Protein AF-A0A2W6PK06-F1 (afdb_monomer_lite)

Sequence (85 aa):
EQLPAECYGECIVEQGINFSGEVSLVGARGFDGSTVFYPLTHNLHQDGILRTSVAFPPANAQQQAQAEEMLSAIMQELGYVGVMA

Radius of gyration: 16.74 Å; chains: 1; bounding box: 36×23×46 Å

Foldseek 3Di:
DDDPPVCPPVHDDDDDDPDPFDWDKKKFAALVRDIDTDAIWTFDDDPNHTDDTHRDPPHDPVVRVVNCVVVSVVCVVVVHGTMDD

Organism: Escherichia coli (NCBI:txid562)

pLDDT: mean 94.16, std 6.07, range [64.94, 98.5]

Structure (mmCIF, N/CA/C/O backbone):
data_AF-A0A2W6PK06-F1
#
_entry.id   AF-A0A2W6PK06-F1
#
loop_
_atom_site.group_PDB
_atom_site.id
_atom_site.type_symbol
_atom_site.label_atom_id
_atom_site.label_alt_id
_atom_site.label_comp_id
_atom_site.label_asym_id
_atom_site.label_entity_id
_atom_site.label_seq_id
_atom_site.pdbx_PDB_ins_code
_atom_site.Cartn_x
_atom_site.Cartn_y
_atom_site.Cartn_z
_atom_site.occupancy
_atom_site.B_iso_or_equiv
_atom_site.auth_seq_id
_atom_site.auth_comp_id
_atom_site.auth_asym_id
_atom_site.auth_atom_id
_atom_site.pdbx_PDB_model_num
ATOM 1 N N . GLU A 1 1 ? 14.390 2.411 -30.357 1.00 64.94 1 GLU A N 1
ATOM 2 C CA . GLU A 1 1 ? 14.030 0.984 -30.475 1.00 64.94 1 GLU A CA 1
ATOM 3 C C . GLU A 1 1 ? 12.517 0.854 -30.451 1.00 64.94 1 GLU A C 1
ATOM 5 O O . GLU A 1 1 ? 11.873 1.658 -29.786 1.00 64.94 1 GLU A O 1
ATOM 10 N N . GLN A 1 2 ? 11.950 -0.073 -31.223 1.00 80.50 2 GLN A N 1
ATOM 11 C CA . GLN A 1 2 ? 10.528 -0.421 -31.136 1.00 80.50 2 GLN A CA 1
ATOM 12 C C . GLN A 1 2 ? 10.343 -1.483 -30.050 1.00 80.50 2 GLN A C 1
ATOM 14 O O . GLN A 1 2 ? 11.191 -2.364 -29.911 1.00 80.50 2 GLN A O 1
ATOM 19 N N . LEU A 1 3 ? 9.255 -1.384 -29.284 1.00 83.94 3 LEU A N 1
ATOM 20 C CA . LEU A 1 3 ? 8.878 -2.412 -28.316 1.00 83.94 3 LEU A CA 1
ATOM 21 C C . LEU A 1 3 ? 8.526 -3.724 -29.044 1.00 83.94 3 LEU A C 1
ATOM 23 O O . LEU A 1 3 ? 8.079 -3.671 -30.196 1.00 83.94 3 LEU A O 1
ATOM 27 N N . PRO A 1 4 ? 8.697 -4.894 -28.401 1.00 88.94 4 PRO A N 1
ATOM 28 C CA . PRO A 1 4 ? 8.247 -6.167 -28.957 1.00 88.94 4 PRO A CA 1
ATOM 29 C C . PRO A 1 4 ? 6.761 -6.124 -29.345 1.00 88.94 4 PRO A C 1
ATOM 31 O O . PRO A 1 4 ? 5.946 -5.543 -28.628 1.00 88.94 4 PRO A O 1
ATOM 34 N N . ALA A 1 5 ? 6.391 -6.764 -30.461 1.00 88.06 5 ALA A N 1
ATOM 35 C CA . ALA A 1 5 ? 5.006 -6.788 -30.955 1.00 88.06 5 ALA A CA 1
ATOM 36 C C . ALA A 1 5 ? 4.011 -7.372 -29.929 1.00 88.06 5 ALA A C 1
ATOM 38 O O . ALA A 1 5 ? 2.846 -6.989 -29.900 1.00 88.06 5 ALA A O 1
ATOM 39 N N . GLU A 1 6 ? 4.501 -8.256 -29.064 1.00 87.50 6 GLU A N 1
ATOM 40 C CA . GLU A 1 6 ? 3.763 -8.945 -28.001 1.00 87.50 6 GLU A CA 1
ATOM 41 C C . GLU A 1 6 ? 3.271 -7.993 -26.900 1.00 87.50 6 GLU A C 1
ATOM 43 O O . GLU A 1 6 ? 2.300 -8.288 -26.214 1.00 87.50 6 GLU A O 1
ATOM 48 N N . CYS A 1 7 ? 3.910 -6.829 -26.738 1.00 87.50 7 CYS A N 1
ATOM 49 C CA . CYS A 1 7 ? 3.518 -5.851 -25.725 1.00 87.50 7 CYS A CA 1
ATOM 50 C C . CYS A 1 7 ? 2.241 -5.077 -26.100 1.00 87.50 7 CYS A C 1
ATOM 52 O O . CYS A 1 7 ? 1.611 -4.466 -25.238 1.00 87.50 7 CYS A O 1
ATOM 54 N N . TYR A 1 8 ? 1.855 -5.053 -27.379 1.00 87.94 8 TYR A N 1
ATOM 55 C CA . TYR A 1 8 ? 0.710 -4.269 -27.841 1.00 87.94 8 TYR A CA 1
ATOM 56 C C . TYR A 1 8 ? -0.606 -5.001 -27.552 1.00 87.94 8 TYR A C 1
ATOM 58 O O . TYR A 1 8 ? -0.869 -6.058 -28.113 1.00 87.94 8 TYR A O 1
ATOM 66 N N . GLY A 1 9 ? -1.454 -4.407 -26.707 1.00 89.06 9 GLY A N 1
ATOM 67 C CA . GLY A 1 9 ? -2.759 -4.960 -26.314 1.00 89.06 9 GLY A CA 1
ATOM 68 C C . GLY A 1 9 ? -2.737 -5.788 -25.025 1.00 89.06 9 GLY A C 1
ATOM 69 O O . GLY A 1 9 ? -3.779 -5.923 -24.395 1.00 89.06 9 GLY A O 1
ATOM 70 N N . GLU A 1 10 ? -1.559 -6.251 -24.600 1.00 92.88 10 GLU A N 1
ATOM 71 C CA . GLU A 1 10 ? -1.371 -7.086 -23.400 1.00 92.88 10 GLU A CA 1
ATOM 72 C C . GLU A 1 10 ? -0.601 -6.368 -22.275 1.00 92.88 10 GLU A C 1
ATOM 74 O O . GLU A 1 10 ? -0.546 -6.850 -21.146 1.00 92.88 10 GLU A O 1
ATOM 79 N N . CYS A 1 11 ? 0.018 -5.214 -22.556 1.00 93.12 11 CYS A N 1
ATOM 80 C CA . CYS A 1 11 ? 0.793 -4.456 -21.573 1.00 93.12 11 CYS A CA 1
ATOM 81 C C . CYS A 1 11 ? 0.264 -3.034 -21.381 1.00 93.12 11 CYS A C 1
ATOM 83 O O . CYS A 1 11 ? -0.240 -2.394 -22.306 1.00 93.12 11 CYS A O 1
ATOM 85 N N . ILE A 1 12 ? 0.455 -2.520 -20.167 1.00 92.31 12 ILE A N 1
ATOM 86 C CA . ILE A 1 12 ? 0.230 -1.118 -19.818 1.00 92.31 12 ILE A CA 1
ATOM 87 C C . ILE A 1 12 ? 1.598 -0.437 -19.740 1.00 92.31 12 ILE A C 1
ATOM 89 O O . ILE A 1 12 ? 2.538 -0.977 -19.159 1.00 92.31 12 ILE A O 1
ATOM 93 N N . VAL A 1 13 ? 1.719 0.739 -20.357 1.00 91.31 13 VAL A N 1
ATOM 94 C CA . VAL A 1 13 ? 2.924 1.572 -20.266 1.00 91.31 13 VAL A CA 1
ATOM 95 C C . VAL A 1 13 ? 2.677 2.653 -19.227 1.00 91.31 13 VAL A C 1
ATOM 97 O O . VAL A 1 13 ? 1.787 3.485 -19.395 1.00 91.31 13 VAL A O 1
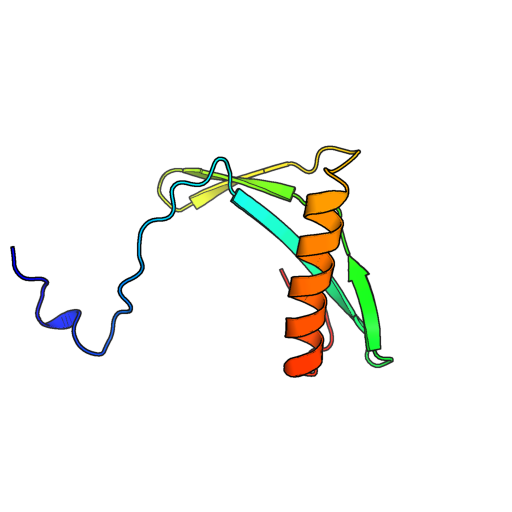ATOM 100 N N . GLU A 1 14 ? 3.488 2.655 -18.176 1.00 94.56 14 GLU A N 1
ATOM 101 C CA . GLU A 1 14 ? 3.398 3.618 -17.082 1.00 94.56 14 GLU A CA 1
ATOM 102 C C . GLU A 1 14 ? 4.611 4.547 -17.074 1.00 94.56 14 GLU A C 1
ATOM 104 O O . GLU A 1 14 ? 5.737 4.158 -17.397 1.00 94.56 14 GLU A O 1
ATOM 109 N N . GLN A 1 15 ? 4.384 5.806 -16.703 1.00 95.44 15 GLN A N 1
ATOM 110 C CA . GLN A 1 15 ? 5.472 6.751 -16.500 1.00 95.44 15 GLN A CA 1
ATOM 111 C C . GLN A 1 15 ? 6.204 6.410 -15.200 1.00 95.44 15 GLN A C 1
ATOM 113 O O . GLN A 1 15 ? 5.591 6.356 -14.138 1.00 95.44 15 GLN A O 1
ATOM 118 N N . GLY A 1 16 ? 7.528 6.264 -15.264 1.00 94.25 16 GLY A N 1
ATOM 119 C CA . GLY A 1 16 ? 8.348 6.119 -14.063 1.00 94.25 16 GLY A CA 1
ATOM 120 C C . GLY A 1 16 ? 8.226 7.344 -13.150 1.00 94.25 16 GLY A C 1
ATOM 121 O O . GLY A 1 16 ? 8.525 8.467 -13.566 1.00 94.25 16 GLY A O 1
ATOM 122 N N . ILE A 1 17 ? 7.799 7.127 -11.906 1.00 95.69 17 ILE A N 1
ATOM 123 C CA . ILE A 1 17 ? 7.669 8.169 -10.881 1.00 95.69 17 ILE A CA 1
ATOM 124 C C . ILE A 1 17 ? 8.930 8.167 -10.016 1.00 95.69 17 ILE A C 1
ATOM 126 O O . ILE A 1 17 ? 9.276 7.156 -9.413 1.00 95.69 17 ILE A O 1
ATOM 130 N N . ASN A 1 18 ? 9.608 9.312 -9.920 1.00 96.06 18 ASN A N 1
ATOM 131 C CA . ASN A 1 18 ? 10.758 9.474 -9.031 1.00 96.06 18 ASN A CA 1
ATOM 132 C C . ASN A 1 18 ? 10.291 9.771 -7.595 1.00 96.06 18 ASN A C 1
ATOM 134 O O . ASN A 1 18 ? 10.204 10.932 -7.190 1.00 96.06 18 ASN A O 1
ATOM 138 N N . PHE A 1 19 ? 9.929 8.728 -6.851 1.00 94.81 19 PHE A N 1
ATOM 139 C CA . PHE A 1 19 ? 9.515 8.827 -5.450 1.00 94.81 19 PHE A CA 1
ATOM 140 C C . PHE A 1 19 ? 10.709 8.713 -4.486 1.00 94.81 19 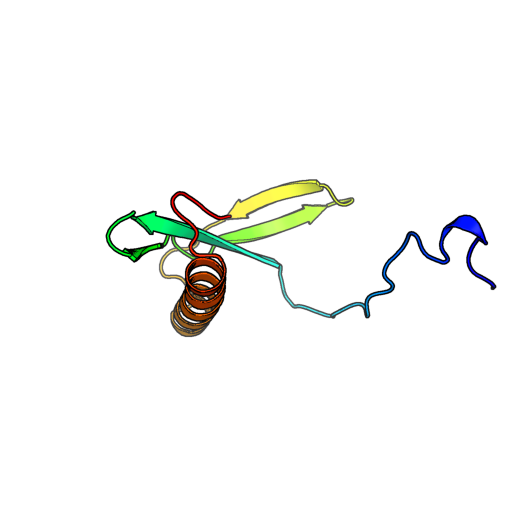PHE A C 1
ATOM 142 O O . PHE A 1 19 ? 11.755 8.164 -4.820 1.00 94.81 19 PHE A O 1
ATOM 149 N N . SER A 1 20 ? 10.552 9.217 -3.258 1.00 94.00 20 SER A N 1
ATOM 150 C CA . SER A 1 20 ? 11.581 9.143 -2.205 1.00 94.00 20 SER A CA 1
ATOM 151 C C . SER A 1 20 ? 11.557 7.840 -1.396 1.00 94.00 20 SER A C 1
ATOM 153 O O . SER A 1 20 ? 12.535 7.518 -0.725 1.00 94.00 20 SER A O 1
ATOM 155 N N . GLY A 1 21 ? 10.454 7.096 -1.449 1.00 92.88 21 GLY A N 1
ATOM 156 C CA . GLY A 1 21 ? 10.314 5.760 -0.881 1.00 92.88 21 GLY A CA 1
ATOM 157 C C . GLY A 1 21 ? 8.933 5.176 -1.166 1.00 92.88 21 GLY A C 1
ATOM 158 O O . GLY A 1 21 ? 8.017 5.901 -1.555 1.00 92.88 21 GLY A O 1
ATOM 159 N N . GLU A 1 22 ? 8.793 3.872 -0.954 1.00 95.75 22 GLU A N 1
ATOM 160 C CA . GLU A 1 22 ? 7.525 3.160 -1.107 1.00 95.75 22 GLU A CA 1
ATOM 161 C C . GLU A 1 22 ? 6.858 2.988 0.255 1.00 95.75 22 GLU A C 1
ATOM 163 O O . GLU A 1 22 ? 7.527 2.757 1.268 1.00 95.75 22 GLU A O 1
ATOM 168 N N . VAL A 1 23 ? 5.532 3.091 0.279 1.00 95.62 23 VAL A N 1
ATOM 169 C CA . VAL A 1 23 ? 4.727 2.853 1.477 1.00 95.62 23 VAL A CA 1
ATOM 170 C C . VAL A 1 23 ? 3.516 1.992 1.150 1.00 95.62 23 VAL A C 1
ATOM 172 O O . VAL A 1 23 ? 2.987 2.060 0.045 1.00 95.62 23 VAL A O 1
ATOM 175 N N . SER A 1 24 ? 3.065 1.205 2.122 1.00 96.88 24 SER A N 1
ATOM 176 C CA . SER A 1 24 ? 1.792 0.483 2.073 1.00 96.88 24 SER A CA 1
ATOM 177 C C . SER A 1 24 ? 0.961 0.775 3.316 1.00 96.88 24 SER A C 1
ATOM 179 O O . SER A 1 24 ? 1.501 0.972 4.412 1.00 96.88 24 SER A O 1
ATOM 181 N N . LEU A 1 25 ? -0.359 0.755 3.147 1.00 97.38 25 LEU A N 1
ATOM 182 C CA . LEU A 1 25 ? -1.327 0.861 4.228 1.00 97.38 25 LEU A CA 1
ATOM 183 C C . LEU A 1 25 ? -2.217 -0.379 4.222 1.00 97.38 25 LEU A C 1
ATOM 185 O O . LEU A 1 25 ? -2.893 -0.646 3.236 1.00 97.38 25 LEU A O 1
ATOM 189 N N . VAL A 1 26 ? -2.249 -1.100 5.343 1.00 97.81 26 VAL A N 1
ATOM 190 C CA . VAL A 1 26 ? -3.201 -2.197 5.539 1.00 97.81 26 VAL A CA 1
ATOM 191 C C . VAL A 1 26 ? -4.440 -1.642 6.229 1.00 97.81 26 VAL A C 1
ATOM 193 O O . VAL A 1 26 ? -4.347 -1.093 7.331 1.00 97.81 26 VAL A O 1
ATOM 196 N N . GLY A 1 27 ? -5.596 -1.806 5.594 1.00 98.19 27 GLY A N 1
ATOM 197 C CA . GLY A 1 27 ? -6.894 -1.389 6.115 1.00 98.19 27 GLY A CA 1
ATOM 198 C C . GLY A 1 27 ? -7.901 -2.529 6.112 1.00 98.19 27 GLY A C 1
ATOM 199 O O . GLY A 1 27 ? -7.758 -3.505 5.379 1.00 98.19 27 GLY A O 1
ATOM 200 N N . ALA A 1 28 ? -8.935 -2.416 6.937 1.00 98.50 28 ALA A N 1
ATOM 201 C CA . ALA A 1 28 ? -10.060 -3.335 6.913 1.00 98.50 28 ALA A CA 1
ATOM 202 C C . ALA A 1 28 ? -11.382 -2.580 6.963 1.00 98.50 28 ALA A C 1
ATOM 204 O O . ALA A 1 28 ? -11.494 -1.586 7.680 1.00 98.50 28 ALA A O 1
ATOM 205 N N . ARG A 1 29 ? -12.382 -3.090 6.240 1.00 98.50 29 ARG A N 1
ATOM 206 C CA . ARG A 1 29 ? -13.761 -2.596 6.269 1.00 98.50 29 ARG A CA 1
ATOM 207 C C . ARG A 1 29 ? -14.713 -3.692 6.743 1.00 98.50 29 ARG A C 1
ATOM 209 O O . ARG A 1 29 ? -14.744 -4.785 6.173 1.00 98.50 29 ARG A O 1
ATOM 216 N N . GLY A 1 30 ? -15.480 -3.406 7.790 1.00 97.94 30 GLY A N 1
ATOM 217 C CA . GLY A 1 30 ? -16.517 -4.286 8.319 1.00 97.94 30 GLY A CA 1
ATOM 218 C C . GLY A 1 30 ? -17.775 -4.302 7.449 1.00 97.94 30 GLY A C 1
ATOM 219 O O . GLY A 1 30 ? -18.008 -3.411 6.631 1.00 97.94 30 GLY A O 1
ATOM 220 N N . PHE A 1 31 ? -18.629 -5.310 7.647 1.00 96.56 31 PHE A N 1
ATOM 221 C CA . PHE A 1 31 ? -19.944 -5.369 6.990 1.00 96.56 31 PHE A CA 1
ATOM 222 C C . PHE A 1 31 ? -20.853 -4.198 7.406 1.00 96.56 31 PHE A C 1
ATOM 224 O O . PHE A 1 31 ? -21.715 -3.771 6.645 1.00 96.56 31 PHE A O 1
ATOM 231 N N . ASP A 1 32 ? -20.628 -3.653 8.602 1.00 96.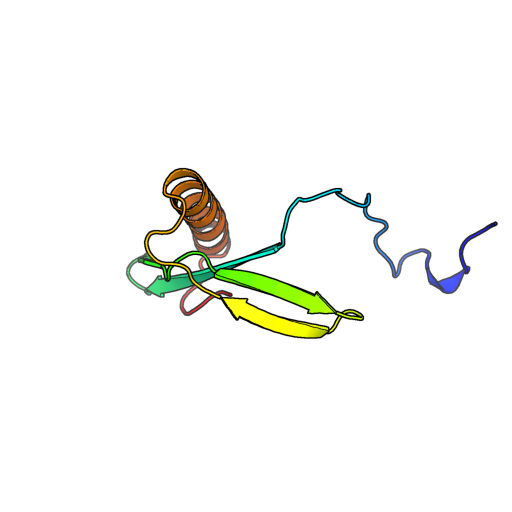06 32 ASP A N 1
ATOM 232 C CA . ASP A 1 32 ? -21.278 -2.446 9.118 1.00 96.06 32 ASP A CA 1
ATOM 233 C C . ASP A 1 32 ? -20.735 -1.143 8.500 1.00 96.06 32 ASP A C 1
ATOM 235 O O . ASP A 1 32 ? -21.223 -0.059 8.811 1.00 96.06 32 ASP A O 1
ATOM 239 N N . GLY A 1 33 ? -19.735 -1.239 7.618 1.00 94.75 33 GLY A N 1
ATOM 240 C CA . GLY A 1 33 ? -19.087 -0.111 6.961 1.00 94.75 33 GLY A CA 1
ATOM 241 C C . GLY A 1 33 ? -17.999 0.572 7.786 1.00 94.75 33 GLY A C 1
ATOM 242 O O . GLY A 1 33 ? -17.375 1.494 7.266 1.00 94.75 33 GLY A O 1
ATOM 243 N N . SER A 1 34 ? -17.742 0.132 9.022 1.00 97.00 34 SER A N 1
ATOM 244 C CA . SER A 1 34 ? -16.647 0.664 9.838 1.00 97.00 34 SER A CA 1
ATOM 245 C C . SER A 1 34 ? -15.289 0.333 9.219 1.00 97.00 34 SER A C 1
ATOM 247 O O . SER A 1 34 ? -15.116 -0.734 8.626 1.00 97.00 34 SER A O 1
ATOM 249 N N . THR A 1 35 ? -14.318 1.239 9.349 1.00 97.94 35 THR A N 1
ATOM 250 C CA . THR A 1 35 ? -12.956 1.040 8.839 1.00 97.94 35 THR A CA 1
ATOM 251 C C . THR A 1 35 ? -11.919 1.150 9.944 1.00 97.94 35 THR A C 1
ATOM 253 O O . THR A 1 35 ? -12.040 1.985 10.841 1.00 97.94 35 THR A O 1
ATOM 256 N N . VAL A 1 36 ? -10.877 0.327 9.859 1.00 98.06 36 VAL A N 1
ATOM 257 C CA . VAL A 1 36 ? -9.707 0.371 10.744 1.00 98.06 36 VAL A CA 1
ATOM 258 C C . VAL A 1 36 ? -8.428 0.264 9.922 1.00 98.06 36 VAL A C 1
ATOM 260 O O . VAL A 1 36 ? -8.420 -0.397 8.883 1.00 98.06 36 VAL A O 1
ATOM 263 N N . PHE A 1 37 ? -7.349 0.889 10.393 1.00 97.56 37 PHE A N 1
ATOM 264 C CA . PHE A 1 37 ? -6.090 0.993 9.655 1.00 97.56 37 PHE A CA 1
ATOM 265 C C . PHE A 1 37 ? -4.886 0.703 10.549 1.00 97.56 37 PHE A C 1
ATOM 267 O O . PHE A 1 37 ? -4.845 1.098 11.716 1.00 97.56 37 PHE A O 1
ATOM 274 N N . TYR A 1 38 ? -3.895 0.014 9.988 1.00 96.62 38 TYR A N 1
ATOM 275 C CA . TYR A 1 38 ? -2.568 -0.095 10.586 1.00 96.62 38 TYR A CA 1
ATOM 276 C C . TYR A 1 38 ? -1.734 1.169 10.317 1.00 96.62 38 TYR A C 1
ATOM 278 O O . TYR A 1 38 ? -2.060 1.953 9.425 1.00 96.62 38 TYR A O 1
ATOM 286 N N . PRO A 1 39 ? -0.624 1.379 11.050 1.00 95.81 39 PRO A N 1
ATOM 287 C CA . PRO A 1 39 ? 0.322 2.434 10.715 1.00 95.81 39 PRO A CA 1
ATOM 288 C C . PRO A 1 39 ? 0.896 2.260 9.305 1.00 95.81 39 PRO A C 1
ATOM 290 O O . PRO A 1 39 ? 1.203 1.144 8.871 1.00 95.81 39 PRO A O 1
ATOM 293 N N . LEU A 1 40 ? 1.094 3.381 8.620 1.00 95.75 40 LEU A N 1
ATOM 294 C CA . LEU A 1 40 ? 1.748 3.439 7.324 1.00 95.75 40 LEU A CA 1
ATOM 295 C C . LEU A 1 40 ? 3.144 2.816 7.424 1.00 95.75 40 LEU A C 1
ATOM 297 O O . LEU A 1 40 ? 3.929 3.127 8.326 1.00 95.75 40 LEU A O 1
ATOM 301 N N . THR A 1 41 ? 3.434 1.907 6.501 1.00 96.38 41 THR A N 1
ATOM 302 C CA . THR A 1 41 ? 4.627 1.064 6.544 1.00 96.38 41 THR A CA 1
ATOM 303 C C . THR A 1 41 ? 5.518 1.380 5.357 1.00 96.38 41 THR A C 1
ATOM 305 O O . THR A 1 41 ? 5.050 1.354 4.225 1.00 96.38 41 THR A O 1
ATOM 308 N N . HIS A 1 42 ? 6.795 1.666 5.604 1.00 96.00 42 HIS A N 1
ATOM 309 C CA . HIS A 1 42 ? 7.788 1.858 4.552 1.00 96.00 42 HIS A CA 1
ATOM 310 C C . HIS A 1 42 ? 8.271 0.518 4.017 1.00 96.00 42 HIS A C 1
ATOM 312 O O . HIS A 1 42 ? 8.693 -0.342 4.792 1.00 96.00 42 HIS A O 1
ATOM 318 N N . ASN A 1 43 ? 8.262 0.375 2.698 1.00 96.62 43 ASN A N 1
ATOM 319 C CA . ASN A 1 43 ? 8.695 -0.832 2.017 1.00 96.62 43 ASN A CA 1
ATOM 320 C C . ASN A 1 43 ? 10.002 -0.584 1.272 1.00 96.62 43 ASN A C 1
ATOM 322 O O . ASN A 1 43 ? 10.202 0.462 0.657 1.00 96.62 43 ASN A O 1
ATOM 326 N N . LEU A 1 44 ? 10.889 -1.570 1.338 1.00 96.88 44 LEU A N 1
ATOM 327 C CA . LEU A 1 44 ? 12.094 -1.628 0.528 1.00 96.88 44 LEU A CA 1
ATOM 328 C C . LEU A 1 44 ? 12.001 -2.842 -0.386 1.00 96.88 44 LEU A C 1
ATOM 330 O O . LEU A 1 44 ? 12.091 -3.982 0.083 1.00 96.88 44 LEU A O 1
ATOM 334 N N . HIS A 1 45 ? 11.868 -2.590 -1.684 1.00 97.50 45 HIS A N 1
ATOM 335 C CA . HIS A 1 45 ? 12.034 -3.606 -2.712 1.00 97.50 45 HIS A CA 1
ATOM 336 C C . HIS A 1 45 ? 13.463 -3.589 -3.254 1.00 97.50 45 HIS A C 1
ATOM 338 O O . HIS A 1 45 ? 14.083 -2.540 -3.421 1.00 97.50 45 HIS A O 1
ATOM 344 N N . GLN A 1 46 ? 13.987 -4.773 -3.550 1.00 96.75 46 GLN A N 1
ATOM 345 C CA . GLN A 1 46 ? 15.250 -4.939 -4.257 1.00 96.75 46 GLN A CA 1
ATOM 346 C C . GLN A 1 46 ? 15.076 -6.032 -5.304 1.00 96.75 46 GLN A C 1
ATOM 348 O O . GLN A 1 46 ? 14.636 -7.137 -4.970 1.00 96.75 46 GLN A O 1
ATOM 353 N N . ASP A 1 47 ? 15.421 -5.711 -6.551 1.00 96.25 47 ASP A N 1
ATOM 354 C CA . ASP A 1 47 ? 15.236 -6.578 -7.721 1.00 96.25 47 ASP A CA 1
ATOM 355 C C . ASP A 1 47 ? 13.770 -7.016 -7.905 1.00 96.25 47 ASP A C 1
ATOM 357 O O . ASP A 1 47 ? 13.481 -8.165 -8.227 1.00 96.25 47 ASP A O 1
ATOM 361 N N . GLY A 1 48 ? 12.827 -6.102 -7.636 1.00 94.75 48 GLY A N 1
ATOM 362 C CA . GLY A 1 48 ? 11.385 -6.358 -7.735 1.00 94.75 48 GLY A CA 1
ATOM 363 C C . GLY A 1 48 ? 10.798 -7.220 -6.611 1.00 94.75 48 GLY A C 1
ATOM 364 O O . GLY A 1 48 ? 9.638 -7.608 -6.690 1.00 94.75 48 GLY A O 1
ATOM 365 N N . ILE A 1 49 ? 11.569 -7.528 -5.561 1.00 97.50 49 ILE A N 1
ATOM 366 C CA . ILE A 1 49 ? 11.135 -8.374 -4.440 1.00 97.50 49 ILE A CA 1
ATOM 367 C C . ILE A 1 49 ? 11.140 -7.564 -3.146 1.00 97.50 49 ILE A C 1
ATOM 369 O O . ILE A 1 49 ? 12.135 -6.907 -2.831 1.00 97.50 49 ILE A O 1
ATOM 373 N N . LEU A 1 50 ? 10.058 -7.653 -2.367 1.00 97.75 50 LEU A N 1
ATOM 374 C CA . LEU A 1 50 ? 9.966 -7.033 -1.045 1.00 97.75 50 LEU A CA 1
ATOM 375 C C . LEU A 1 50 ? 11.027 -7.634 -0.116 1.00 97.75 50 LEU A C 1
ATOM 377 O O . LEU A 1 50 ? 11.061 -8.846 0.104 1.00 97.75 50 LEU A O 1
ATOM 381 N N . ARG A 1 51 ? 11.905 -6.788 0.426 1.00 97.88 51 ARG A N 1
ATOM 382 C CA . ARG A 1 51 ? 12.965 -7.190 1.364 1.00 97.88 51 ARG A CA 1
ATOM 383 C C . ARG A 1 51 ? 12.625 -6.840 2.801 1.00 97.88 51 ARG A C 1
ATOM 385 O O . ARG A 1 51 ? 12.873 -7.652 3.690 1.00 97.88 51 ARG A O 1
ATOM 392 N N . THR A 1 52 ? 12.053 -5.658 3.016 1.00 96.94 52 THR A N 1
ATOM 393 C CA . THR A 1 52 ? 11.773 -5.142 4.358 1.00 96.94 52 THR A CA 1
ATOM 394 C C . THR A 1 52 ? 10.508 -4.295 4.357 1.00 96.94 52 THR A C 1
ATOM 396 O O . THR A 1 52 ? 10.317 -3.482 3.455 1.00 96.94 52 THR A O 1
ATOM 399 N N . SER A 1 53 ? 9.710 -4.436 5.416 1.00 96.75 53 SER A N 1
ATOM 400 C CA . SER A 1 53 ? 8.574 -3.573 5.745 1.00 96.75 53 SER A CA 1
ATOM 401 C C . SER A 1 53 ? 8.776 -3.005 7.148 1.00 96.75 53 SER A C 1
ATOM 403 O O . SER A 1 53 ? 8.905 -3.765 8.109 1.00 96.75 53 SER A O 1
ATOM 405 N N . VAL A 1 54 ? 8.851 -1.678 7.272 1.00 95.44 54 VAL A N 1
ATOM 406 C CA . VAL A 1 54 ? 9.125 -0.993 8.543 1.00 95.44 54 VAL A CA 1
ATOM 407 C C . VAL A 1 54 ? 8.051 0.043 8.839 1.00 95.44 54 VAL A C 1
ATOM 409 O O . VAL A 1 54 ? 7.925 1.050 8.145 1.00 95.44 54 VAL A O 1
ATOM 412 N N . ALA A 1 55 ? 7.295 -0.184 9.909 1.00 92.69 55 ALA A N 1
ATOM 413 C CA . ALA A 1 55 ? 6.427 0.824 10.499 1.00 92.69 55 ALA A CA 1
ATOM 414 C C . ALA A 1 55 ? 7.217 1.570 11.582 1.00 92.69 55 ALA A C 1
ATOM 416 O O . ALA A 1 55 ? 7.674 0.951 12.543 1.00 92.69 55 ALA A O 1
ATOM 417 N N . PHE A 1 56 ? 7.384 2.885 11.431 1.00 83.38 56 PHE A N 1
ATOM 418 C CA . PHE A 1 56 ? 8.034 3.739 12.429 1.00 83.38 56 PHE A CA 1
ATOM 419 C C . PHE A 1 56 ? 6.973 4.534 13.195 1.00 83.38 56 PHE A C 1
ATOM 421 O O . PHE A 1 56 ? 6.403 5.467 12.636 1.00 83.38 56 PHE A O 1
ATOM 428 N N . PRO A 1 57 ? 6.687 4.207 14.465 1.00 78.81 57 PRO A N 1
ATOM 429 C CA . PRO A 1 57 ? 5.818 5.024 15.294 1.00 78.81 57 PRO A CA 1
ATOM 430 C C . PRO A 1 57 ? 6.612 6.202 15.901 1.00 78.81 57 PRO A C 1
ATOM 432 O O . PRO A 1 57 ? 7.684 5.971 16.464 1.00 78.81 57 PRO A O 1
ATOM 435 N N . PRO A 1 58 ? 6.088 7.441 15.873 1.00 72.94 58 PRO A N 1
ATOM 436 C CA . PRO A 1 58 ? 4.842 7.840 15.225 1.00 72.94 58 PRO A CA 1
ATOM 437 C C .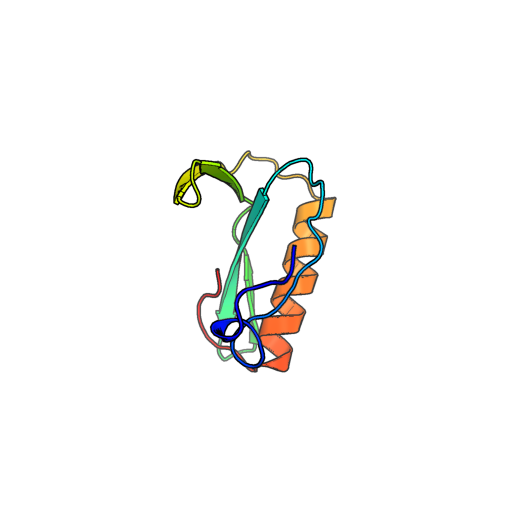 PRO A 1 58 ? 5.007 7.976 13.703 1.00 72.94 58 PRO A C 1
ATOM 439 O O . PRO A 1 58 ? 5.985 8.551 13.226 1.00 72.94 58 PRO A O 1
ATOM 442 N N . ALA A 1 59 ? 4.017 7.485 12.954 1.00 76.50 59 ALA A N 1
ATOM 443 C CA . ALA A 1 59 ? 3.962 7.673 11.509 1.00 76.50 59 ALA A CA 1
ATOM 444 C C . ALA A 1 59 ? 3.791 9.162 11.164 1.00 76.50 59 ALA A C 1
ATOM 446 O O . ALA A 1 59 ? 3.293 9.954 11.973 1.00 76.50 59 ALA A O 1
ATOM 447 N N . ASN A 1 60 ? 4.161 9.551 9.942 1.00 89.06 60 ASN A N 1
ATOM 448 C CA . ASN A 1 60 ? 3.839 10.881 9.437 1.00 89.06 60 ASN A CA 1
ATOM 449 C C . ASN A 1 60 ? 2.312 11.035 9.351 1.00 89.06 60 ASN A C 1
ATOM 451 O O . ASN A 1 60 ? 1.672 10.441 8.485 1.00 89.06 60 ASN A O 1
ATOM 455 N N . ALA A 1 61 ? 1.738 11.848 10.238 1.00 92.62 61 ALA A N 1
ATOM 456 C CA . ALA A 1 61 ? 0.290 11.986 10.379 1.00 92.62 61 ALA A CA 1
ATOM 457 C C . ALA A 1 61 ? -0.407 12.477 9.099 1.00 92.62 61 ALA A C 1
ATOM 459 O O . ALA A 1 61 ? -1.522 12.051 8.812 1.00 92.62 61 ALA A O 1
ATOM 460 N N . GLN A 1 62 ? 0.248 13.337 8.311 1.00 96.12 62 GLN A N 1
ATOM 461 C CA . GLN A 1 62 ? -0.323 13.833 7.060 1.00 96.12 62 GLN A CA 1
ATOM 462 C C . GLN A 1 62 ? -0.394 12.720 6.009 1.00 96.12 62 GLN A C 1
ATOM 464 O O . GLN A 1 62 ? -1.424 12.552 5.361 1.00 96.12 62 GLN A O 1
ATOM 469 N N . GLN A 1 63 ? 0.684 11.945 5.860 1.00 95.44 63 GLN A N 1
ATOM 470 C CA . GLN A 1 63 ? 0.719 10.824 4.916 1.00 95.44 63 GLN A CA 1
ATOM 471 C C . GLN A 1 63 ? -0.217 9.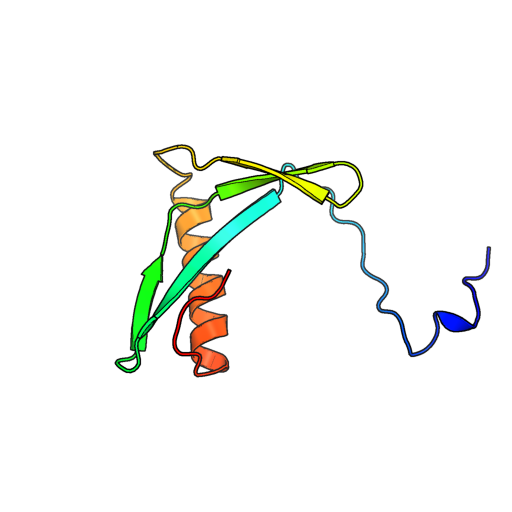693 5.353 1.00 95.44 63 GLN A C 1
ATOM 473 O O . GLN A 1 63 ? -0.869 9.090 4.508 1.00 95.44 63 GLN A O 1
ATOM 478 N N . GLN A 1 64 ? -0.322 9.446 6.662 1.00 96.94 64 GLN A N 1
ATOM 479 C CA . GLN A 1 64 ? -1.269 8.489 7.229 1.00 96.94 64 GLN A CA 1
ATOM 480 C C . GLN A 1 64 ? -2.706 8.861 6.848 1.00 96.94 64 GLN A C 1
ATOM 482 O O . GLN A 1 64 ? -3.391 8.061 6.222 1.00 96.94 64 GLN A O 1
ATOM 487 N N . ALA A 1 65 ? -3.139 10.087 7.160 1.00 97.38 65 ALA A N 1
ATOM 488 C CA . ALA A 1 65 ? -4.499 10.537 6.871 1.00 97.38 65 ALA A CA 1
ATOM 489 C C . ALA A 1 65 ? -4.822 10.473 5.370 1.00 97.38 65 ALA A C 1
ATOM 491 O O . ALA A 1 65 ? -5.893 10.011 4.987 1.00 97.38 65 ALA A O 1
ATOM 492 N N . GLN A 1 66 ? -3.872 10.876 4.519 1.00 98.00 66 GLN A N 1
ATOM 493 C CA . GLN A 1 66 ? -4.029 10.799 3.068 1.00 98.00 66 GLN A CA 1
ATOM 494 C C . GLN A 1 66 ? -4.186 9.351 2.578 1.00 98.00 66 GLN A C 1
ATOM 496 O O . GLN A 1 66 ? -5.053 9.071 1.752 1.00 98.00 66 GLN A O 1
ATOM 501 N N . ALA A 1 67 ? -3.364 8.424 3.075 1.00 97.62 67 ALA A N 1
ATOM 502 C CA . ALA A 1 67 ? -3.445 7.018 2.693 1.00 97.62 67 ALA A CA 1
ATOM 503 C C . ALA A 1 67 ? -4.752 6.367 3.182 1.00 97.62 67 ALA A C 1
ATOM 505 O O . ALA A 1 67 ? -5.367 5.600 2.441 1.00 97.62 67 ALA A O 1
ATOM 506 N N . GLU A 1 68 ? -5.203 6.699 4.396 1.00 98.12 68 GLU A N 1
ATOM 507 C CA . GLU A 1 68 ? -6.479 6.226 4.945 1.00 98.12 68 GLU A CA 1
ATOM 508 C C . GLU A 1 68 ? -7.671 6.730 4.125 1.00 98.12 68 GLU A C 1
ATOM 510 O O . GLU A 1 68 ? -8.579 5.950 3.836 1.00 98.12 68 GLU A O 1
ATOM 515 N N . GLU A 1 69 ? -7.660 7.994 3.688 1.00 98.38 69 GLU A N 1
ATOM 516 C CA . GLU A 1 69 ? -8.690 8.560 2.808 1.00 98.38 69 GLU A CA 1
ATOM 517 C C . GLU A 1 69 ? -8.742 7.825 1.460 1.00 98.38 69 GLU A C 1
ATOM 519 O O . GLU A 1 69 ? -9.812 7.383 1.035 1.00 98.38 69 GLU A O 1
ATOM 524 N N . MET A 1 70 ? -7.584 7.626 0.819 1.00 98.31 70 MET A N 1
ATOM 525 C CA . MET A 1 70 ? -7.484 6.908 -0.457 1.00 98.31 70 MET A CA 1
ATOM 526 C C . MET A 1 70 ? -7.999 5.469 -0.341 1.00 98.31 70 MET A C 1
ATOM 528 O O . MET A 1 70 ? -8.813 5.032 -1.157 1.00 98.31 70 MET A O 1
ATOM 532 N N . LEU A 1 71 ? -7.561 4.735 0.685 1.00 98.31 71 LEU A N 1
ATOM 533 C CA . LEU A 1 71 ? -7.962 3.344 0.884 1.00 98.31 71 LEU A CA 1
ATOM 534 C C . LEU A 1 71 ? -9.447 3.227 1.253 1.00 98.31 71 LEU A C 1
ATOM 536 O O . LEU A 1 71 ? -10.136 2.329 0.767 1.00 98.31 71 LEU A O 1
ATOM 540 N N . SER A 1 72 ? -9.963 4.159 2.060 1.00 97.94 72 SER A N 1
ATOM 541 C CA . SER A 1 72 ? -11.392 4.237 2.386 1.00 97.94 72 SER A CA 1
ATOM 542 C C . SER A 1 72 ? -12.240 4.428 1.134 1.00 97.94 72 SER A C 1
ATOM 544 O O . SER A 1 72 ? -13.219 3.704 0.955 1.00 97.94 72 SER A O 1
ATOM 546 N N . ALA A 1 73 ? -11.848 5.351 0.249 1.00 98.25 73 ALA A N 1
ATOM 547 C CA . ALA A 1 73 ? -12.564 5.617 -0.994 1.00 98.25 73 ALA A CA 1
ATOM 548 C C . ALA A 1 73 ? -12.632 4.368 -1.889 1.00 98.25 73 ALA A C 1
ATOM 550 O O . ALA A 1 73 ? -13.705 4.026 -2.384 1.00 98.25 73 ALA A O 1
ATOM 551 N N . ILE A 1 74 ? -11.520 3.636 -2.027 1.00 98.19 74 ILE A N 1
ATOM 552 C CA . ILE A 1 74 ? -11.469 2.384 -2.799 1.00 98.19 74 ILE A CA 1
ATOM 553 C C . ILE A 1 74 ? -12.387 1.322 -2.180 1.00 98.19 74 ILE A C 1
ATOM 555 O O . ILE A 1 74 ? -13.226 0.745 -2.872 1.00 98.19 74 ILE A O 1
ATOM 559 N N . MET A 1 75 ? -12.262 1.060 -0.873 1.00 98.25 75 MET A N 1
ATOM 560 C CA . MET A 1 75 ? -13.082 0.045 -0.201 1.00 98.25 75 MET A CA 1
ATOM 561 C C . MET A 1 75 ? -14.574 0.392 -0.233 1.00 98.25 75 MET A C 1
ATOM 563 O O . MET A 1 75 ? -15.407 -0.511 -0.318 1.00 98.25 75 MET A O 1
ATOM 567 N N . GLN A 1 76 ? -14.921 1.679 -0.163 1.00 97.25 76 GLN A N 1
ATOM 568 C CA . GLN A 1 76 ? -16.301 2.143 -0.244 1.00 97.25 76 GLN A CA 1
ATOM 569 C C . GLN A 1 76 ? -16.882 1.948 -1.646 1.00 97.25 76 GLN A C 1
ATOM 571 O O . GLN A 1 76 ? -17.953 1.356 -1.762 1.00 97.25 76 GLN A O 1
ATOM 576 N N . GLU A 1 77 ? -16.179 2.398 -2.687 1.00 98.00 77 GLU A N 1
ATOM 577 C CA . GLU A 1 77 ? -16.656 2.310 -4.073 1.00 98.00 77 GLU A CA 1
ATOM 578 C C . GLU A 1 77 ? -16.817 0.854 -4.528 1.00 98.00 77 GLU A C 1
ATOM 580 O O . GLU A 1 77 ? -17.780 0.500 -5.203 1.00 98.00 77 GLU A O 1
ATOM 585 N N . LEU A 1 78 ? -15.916 -0.027 -4.089 1.00 97.69 78 LEU A N 1
ATOM 586 C CA . LEU A 1 78 ? -15.989 -1.456 -4.391 1.00 97.69 78 LEU A CA 1
ATOM 587 C C . LEU A 1 78 ? -16.963 -2.227 -3.484 1.00 97.69 78 LEU A C 1
ATOM 589 O O . LEU A 1 78 ? -17.165 -3.424 -3.687 1.00 97.69 78 LEU A O 1
ATOM 593 N N . GLY A 1 79 ? -17.529 -1.589 -2.452 1.00 96.50 79 GLY A N 1
ATOM 594 C CA . GLY A 1 79 ? -18.329 -2.270 -1.431 1.00 96.50 79 GLY A CA 1
ATOM 595 C C . GLY A 1 79 ? -17.557 -3.371 -0.690 1.00 96.50 79 GLY A C 1
ATOM 596 O O . GLY A 1 79 ? -18.152 -4.359 -0.258 1.00 96.50 79 GLY A O 1
ATOM 597 N N . TYR A 1 80 ? -16.237 -3.220 -0.553 1.00 97.94 80 TYR A N 1
ATOM 598 C CA . TYR A 1 80 ? -15.326 -4.245 -0.046 1.00 97.94 80 TYR A CA 1
ATOM 599 C C . TYR A 1 80 ? -15.562 -4.543 1.443 1.00 97.94 80 TYR A C 1
ATOM 601 O O . TYR A 1 80 ? -15.804 -3.632 2.241 1.00 97.94 80 TYR A O 1
ATOM 609 N N . VAL A 1 81 ? -15.482 -5.821 1.827 1.00 98.19 81 VAL A N 1
ATOM 610 C CA . VA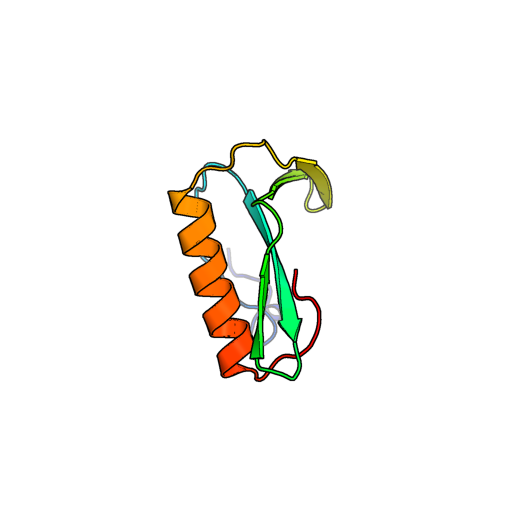L A 1 81 ? -15.592 -6.295 3.217 1.00 98.19 81 VAL A CA 1
ATOM 611 C C . VAL A 1 81 ? -14.427 -7.236 3.503 1.00 98.19 81 VAL A C 1
ATOM 613 O O . VAL A 1 81 ? -14.247 -8.230 2.803 1.00 98.19 81 VAL A O 1
ATOM 616 N N . GLY A 1 82 ? -13.654 -6.939 4.545 1.00 97.94 82 GLY A N 1
ATOM 617 C CA . GLY A 1 82 ? -12.431 -7.663 4.893 1.00 97.94 82 GLY A CA 1
ATOM 618 C C . GLY A 1 82 ? -11.199 -6.762 4.890 1.00 97.94 82 GLY A C 1
ATOM 619 O O . GLY A 1 82 ? -11.320 -5.545 5.000 1.00 97.94 82 GLY A O 1
ATOM 620 N N . VAL A 1 83 ? -10.019 -7.377 4.791 1.00 98.25 83 VAL A N 1
ATOM 621 C CA . VAL A 1 83 ? -8.711 -6.699 4.797 1.00 98.25 83 VAL A CA 1
ATOM 622 C C . VAL A 1 83 ? -8.253 -6.408 3.364 1.00 98.25 83 VAL A C 1
ATOM 624 O O . VAL A 1 83 ? -8.393 -7.267 2.490 1.00 98.25 83 VAL A O 1
ATOM 627 N N . MET A 1 84 ? -7.703 -5.216 3.137 1.00 97.62 84 MET A N 1
ATOM 628 C CA . MET A 1 84 ? -7.057 -4.770 1.900 1.00 97.62 84 MET A CA 1
ATOM 629 C C . MET A 1 84 ? -5.649 -4.256 2.232 1.00 97.62 84 MET A C 1
ATOM 631 O O . MET A 1 84 ? -5.466 -3.564 3.239 1.00 97.62 84 MET A O 1
ATOM 635 N N . ALA A 1 85 ? -4.664 -4.641 1.421 1.00 89.00 85 ALA A N 1
ATOM 636 C CA . ALA A 1 85 ? -3.242 -4.359 1.608 1.00 89.00 85 ALA A CA 1
ATOM 637 C C . ALA A 1 85 ? -2.567 -4.095 0.261 1.00 89.00 85 ALA A C 1
ATOM 639 O O . ALA A 1 85 ? -3.029 -4.703 -0.733 1.00 89.00 85 ALA A O 1
#

Secondary structure (DSSP, 8-state):
-PPPGGGTTT----PPP--S-EEE--EEE-TTS-EEEPPPEEEEEETTEEEEEE--SSP-HHHHHHHHHHHHHHHHHTT--EEE-

InterPro domains:
  IPR003135 ATP-grasp fold, ATP-dependent carboxylate-amine ligase-type [PF02222] (10-85)
  IPR013815 ATP-grasp fold, subdomain 1 [G3DSA:3.30.1490.20] (2-16)